Protein AF-A0AAN9U5Y2-F1 (afdb_monomer_lite)

Structure (mmCIF, N/CA/C/O backbone):
data_AF-A0AAN9U5Y2-F1
#
_entry.id   AF-A0AAN9U5Y2-F1
#
loop_
_atom_site.group_PDB
_atom_site.id
_atom_site.type_symbol
_atom_site.label_atom_id
_atom_site.label_alt_id
_atom_site.label_comp_id
_atom_site.label_asym_id
_atom_site.label_entity_id
_atom_site.label_seq_id
_atom_site.pdbx_PDB_ins_code
_atom_site.Cartn_x
_atom_site.Cartn_y
_atom_site.Cartn_z
_atom_site.occupancy
_atom_site.B_iso_or_equiv
_atom_site.auth_seq_id
_atom_site.auth_comp_id
_atom_site.auth_asym_id
_atom_site.auth_atom_id
_atom_site.pdbx_PDB_model_num
ATOM 1 N N . MET A 1 1 ? 6.035 18.895 -27.675 1.00 35.72 1 MET A N 1
ATOM 2 C CA . MET A 1 1 ? 6.528 17.574 -28.095 1.00 35.72 1 MET A CA 1
ATOM 3 C C . MET A 1 1 ? 7.644 17.274 -27.115 1.00 35.72 1 MET A C 1
ATOM 5 O O . MET A 1 1 ? 8.667 17.930 -27.203 1.00 35.72 1 MET A O 1
ATOM 9 N N . TYR A 1 2 ? 7.363 16.522 -26.049 1.00 42.56 2 TYR A N 1
ATOM 10 C CA . TYR A 1 2 ? 8.425 16.126 -25.123 1.00 42.56 2 TYR A CA 1
ATOM 11 C C . TYR A 1 2 ? 9.118 14.957 -25.798 1.00 42.56 2 TYR A C 1
ATOM 13 O O . TYR A 1 2 ? 8.497 13.917 -25.995 1.00 42.56 2 TYR A O 1
ATOM 21 N N . GLU A 1 3 ? 10.326 15.213 -26.281 1.00 42.12 3 GLU A N 1
ATOM 22 C CA . GLU A 1 3 ? 11.215 14.184 -26.793 1.00 42.12 3 GLU A CA 1
ATOM 23 C C . GLU A 1 3 ? 11.454 13.179 -25.666 1.00 42.12 3 GLU A C 1
ATOM 25 O O . GLU A 1 3 ? 11.787 13.561 -24.540 1.00 42.12 3 GLU A O 1
ATOM 30 N N . ASP A 1 4 ? 11.208 11.905 -25.969 1.00 47.22 4 ASP A N 1
ATOM 31 C CA . ASP A 1 4 ? 11.671 10.779 -25.175 1.00 47.22 4 ASP A CA 1
ATOM 32 C C . ASP A 1 4 ? 13.198 10.873 -25.123 1.00 47.22 4 ASP A C 1
ATOM 34 O O . ASP A 1 4 ? 13.901 10.406 -26.021 1.00 47.22 4 ASP A O 1
ATOM 38 N N . ILE A 1 5 ? 13.720 11.511 -24.076 1.00 50.22 5 ILE A N 1
ATOM 39 C CA . ILE A 1 5 ? 15.095 11.287 -23.654 1.00 50.22 5 ILE A CA 1
ATOM 40 C C . ILE A 1 5 ? 15.088 9.840 -23.172 1.00 50.22 5 ILE A C 1
ATOM 42 O O . ILE A 1 5 ? 14.698 9.548 -22.041 1.00 50.22 5 ILE A O 1
ATOM 46 N N . ALA A 1 6 ? 15.396 8.910 -24.072 1.00 48.53 6 ALA A N 1
ATOM 47 C CA . ALA A 1 6 ? 15.814 7.585 -23.671 1.00 48.53 6 ALA A CA 1
ATOM 48 C C . ALA A 1 6 ? 17.074 7.808 -22.831 1.00 48.53 6 ALA A C 1
ATOM 50 O O . ALA A 1 6 ? 18.147 8.048 -23.376 1.00 48.53 6 ALA A O 1
ATOM 51 N N . GLU A 1 7 ? 16.915 7.862 -21.508 1.00 60.12 7 GLU A N 1
ATOM 52 C CA . GLU A 1 7 ? 18.040 7.809 -20.585 1.00 60.12 7 GLU A CA 1
ATOM 53 C C . GLU A 1 7 ? 18.809 6.537 -20.942 1.00 60.12 7 GLU A C 1
ATOM 55 O O . GLU A 1 7 ? 18.299 5.433 -20.743 1.00 60.12 7 GLU A O 1
ATOM 60 N N . GLU A 1 8 ? 20.005 6.690 -21.517 1.00 56.31 8 GLU A N 1
ATOM 61 C CA . GLU A 1 8 ? 20.851 5.576 -21.971 1.00 56.31 8 GLU A CA 1
ATOM 62 C C . GLU A 1 8 ? 21.243 4.617 -20.822 1.00 56.31 8 GLU A C 1
ATOM 64 O O . GLU A 1 8 ? 21.766 3.540 -21.084 1.00 56.31 8 GLU A O 1
ATOM 69 N N . ASP A 1 9 ? 20.877 4.949 -19.575 1.00 64.38 9 ASP A N 1
ATOM 70 C CA . ASP A 1 9 ? 21.118 4.178 -18.351 1.00 64.38 9 ASP A CA 1
ATOM 71 C C . ASP A 1 9 ? 19.835 3.777 -17.577 1.00 64.38 9 ASP A C 1
ATOM 73 O O . ASP A 1 9 ? 19.909 3.342 -16.421 1.00 64.38 9 ASP A O 1
ATOM 77 N N . ALA A 1 10 ? 18.635 3.923 -18.154 1.00 73.44 10 ALA A N 1
ATOM 78 C CA . ALA A 1 10 ? 17.395 3.597 -17.443 1.00 73.44 10 ALA A CA 1
ATOM 79 C C . ALA A 1 10 ? 17.161 2.080 -17.326 1.00 73.44 10 ALA A C 1
ATOM 81 O O . ALA A 1 10 ? 16.861 1.392 -18.300 1.00 73.44 10 ALA A O 1
ATOM 82 N N . TRP A 1 11 ? 17.206 1.564 -16.095 1.00 86.56 11 TRP A N 1
ATOM 83 C CA . TRP A 1 11 ? 16.821 0.186 -15.789 1.00 86.56 11 TRP A CA 1
ATOM 84 C C . TRP A 1 11 ? 15.300 0.039 -15.679 1.00 86.56 11 TRP A C 1
ATOM 86 O O . TRP A 1 11 ? 14.627 0.755 -14.936 1.00 86.56 11 TRP A O 1
ATOM 96 N N . TYR A 1 12 ? 14.756 -0.966 -16.356 1.00 88.19 12 TYR A N 1
ATOM 97 C CA . TYR A 1 12 ? 13.349 -1.343 -16.294 1.00 88.19 12 TYR A CA 1
ATOM 98 C C . TYR A 1 12 ? 13.170 -2.486 -15.306 1.00 88.19 12 TYR A C 1
ATOM 100 O O . TYR A 1 12 ? 13.652 -3.592 -15.540 1.00 88.19 12 TYR A O 1
ATOM 108 N N . CYS A 1 13 ? 12.464 -2.233 -14.207 1.00 88.25 13 CYS A N 1
ATOM 109 C CA . CYS A 1 13 ? 12.261 -3.217 -13.149 1.00 88.25 13 CYS A CA 1
ATOM 110 C C . CYS A 1 13 ? 10.815 -3.718 -13.091 1.00 88.25 13 CYS A C 1
ATOM 112 O O . CYS A 1 13 ? 9.866 -2.940 -13.178 1.00 88.25 13 CYS A O 1
ATOM 114 N N . VAL A 1 14 ? 10.651 -5.021 -12.863 1.00 89.25 14 VAL A N 1
ATOM 115 C CA . VAL A 1 14 ? 9.371 -5.654 -12.528 1.00 89.25 14 VAL A CA 1
ATOM 116 C C . VAL A 1 14 ? 9.477 -6.291 -11.152 1.00 89.25 14 VAL A C 1
ATOM 118 O O . VAL A 1 14 ? 10.438 -7.001 -10.849 1.00 89.25 14 VAL A O 1
ATOM 121 N N . LEU A 1 15 ? 8.463 -6.039 -10.328 1.00 89.31 15 LEU A N 1
ATOM 122 C CA . LEU A 1 15 ? 8.270 -6.710 -9.050 1.00 89.31 15 LEU A CA 1
ATOM 123 C C . LEU A 1 15 ? 7.314 -7.885 -9.239 1.00 89.31 15 LEU A C 1
ATOM 125 O O . LEU A 1 15 ? 6.254 -7.747 -9.847 1.00 89.31 15 LEU A O 1
ATOM 129 N N . SER A 1 16 ? 7.682 -9.036 -8.693 1.00 90.19 16 SER A N 1
ATOM 130 C CA . SER A 1 16 ? 6.847 -10.233 -8.654 1.00 90.19 16 SER A CA 1
ATOM 131 C C . SER A 1 16 ? 6.778 -10.788 -7.239 1.00 90.19 16 SER A C 1
ATOM 133 O O . SER A 1 16 ? 7.665 -10.568 -6.415 1.00 90.19 16 SER A O 1
ATOM 135 N N . VAL A 1 17 ? 5.681 -11.466 -6.939 1.00 92.75 17 VAL A N 1
ATOM 136 C CA . VAL A 1 17 ? 5.382 -12.027 -5.623 1.00 92.75 17 VAL A CA 1
ATOM 137 C C . VAL A 1 17 ? 4.437 -13.204 -5.820 1.00 92.75 17 VAL A C 1
ATOM 139 O O . VAL A 1 17 ? 3.668 -13.226 -6.782 1.00 92.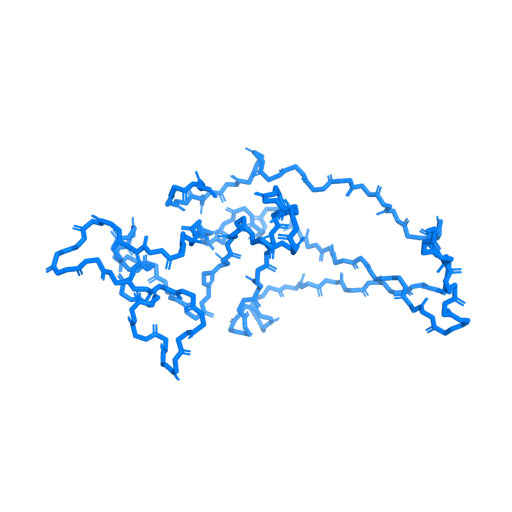75 17 VAL A O 1
ATOM 142 N N . ASP A 1 18 ? 4.506 -14.184 -4.925 1.00 93.44 18 ASP A N 1
ATOM 143 C CA . ASP A 1 18 ? 3.543 -15.282 -4.893 1.00 93.44 18 ASP A CA 1
ATOM 144 C C . ASP A 1 18 ? 2.115 -14.744 -4.691 1.00 93.44 18 ASP A C 1
ATOM 146 O O . ASP A 1 18 ? 1.844 -14.020 -3.729 1.00 93.44 18 ASP A O 1
ATOM 150 N N . GLU A 1 19 ? 1.201 -15.109 -5.592 1.00 92.88 19 GLU A N 1
ATOM 151 C CA . GLU A 1 19 ? -0.178 -14.606 -5.609 1.00 92.88 19 GLU A CA 1
ATOM 152 C C . GLU A 1 19 ? -0.923 -14.979 -4.325 1.00 92.88 19 GLU A C 1
ATOM 154 O O . GLU A 1 19 ? -1.562 -14.128 -3.708 1.00 92.88 19 GLU A O 1
ATOM 159 N N . ALA A 1 20 ? -0.780 -16.224 -3.860 1.00 93.88 20 ALA A N 1
ATOM 160 C CA . ALA A 1 20 ? -1.460 -16.696 -2.657 1.00 93.88 20 ALA A CA 1
ATOM 161 C C . ALA A 1 20 ? -0.987 -15.961 -1.393 1.00 93.88 20 ALA A C 1
ATOM 163 O O . ALA A 1 20 ? -1.772 -15.728 -0.469 1.00 93.88 20 ALA A O 1
ATOM 164 N N . SER A 1 21 ? 0.294 -15.597 -1.337 1.00 93.06 21 SER A N 1
ATOM 165 C CA . SER A 1 21 ? 0.861 -14.771 -0.271 1.00 93.06 21 SER A CA 1
ATOM 166 C C . SER A 1 21 ? 0.387 -13.324 -0.379 1.00 93.06 21 SER A C 1
ATOM 168 O O . SER A 1 21 ? -0.013 -12.738 0.625 1.00 93.06 21 SER A O 1
ATOM 170 N N . PHE A 1 22 ? 0.373 -12.762 -1.589 1.00 94.50 22 PHE A N 1
ATOM 171 C CA . PHE A 1 22 ? -0.056 -11.388 -1.840 1.00 94.50 22 PHE A CA 1
ATOM 172 C C . PHE A 1 22 ? -1.542 -11.170 -1.543 1.00 94.50 22 PHE A C 1
ATOM 174 O O . PHE A 1 22 ? -1.910 -10.163 -0.937 1.00 94.50 22 PHE A O 1
ATOM 181 N N . ASP A 1 23 ? -2.400 -12.121 -1.903 1.00 95.69 23 ASP A N 1
ATOM 182 C CA . ASP A 1 23 ? -3.849 -12.062 -1.690 1.00 95.69 23 ASP A CA 1
ATOM 183 C C . ASP A 1 23 ? -4.240 -11.943 -0.215 1.00 95.69 23 ASP A C 1
ATOM 185 O O . ASP A 1 23 ? -5.258 -11.327 0.104 1.00 95.69 23 ASP A O 1
ATOM 189 N N . LYS A 1 24 ? -3.417 -12.487 0.686 1.00 95.00 24 LYS A N 1
ATOM 190 C CA . LYS A 1 24 ? -3.641 -12.432 2.137 1.00 95.00 24 LYS A CA 1
ATOM 191 C C . LYS A 1 24 ? -3.311 -11.069 2.741 1.00 95.00 24 LYS A C 1
ATOM 193 O O . LYS A 1 24 ? -3.809 -10.758 3.815 1.00 95.00 24 LYS A O 1
ATOM 198 N N . LEU A 1 25 ? -2.478 -10.265 2.080 1.00 96.56 25 LEU A N 1
ATOM 199 C CA . LEU A 1 25 ? -2.031 -8.977 2.612 1.00 96.56 25 LEU A CA 1
ATOM 200 C C . LEU A 1 25 ? -3.178 -7.970 2.651 1.00 96.56 25 LEU A C 1
ATOM 202 O O . LEU A 1 25 ? -3.939 -7.868 1.686 1.00 96.56 25 LEU A O 1
ATOM 206 N N . ASP A 1 26 ? -3.250 -7.192 3.725 1.00 98.00 26 ASP A N 1
ATOM 207 C CA . ASP A 1 26 ? -4.185 -6.075 3.842 1.00 98.00 26 ASP A CA 1
ATOM 208 C C . ASP A 1 26 ? -3.840 -4.990 2.814 1.00 98.00 26 ASP A C 1
ATOM 210 O O . ASP A 1 26 ? -2.670 -4.629 2.632 1.00 98.00 26 ASP A O 1
ATOM 214 N N . LYS A 1 27 ? -4.858 -4.469 2.124 1.00 98.12 27 LYS A N 1
ATOM 215 C CA . LYS A 1 27 ? -4.716 -3.431 1.094 1.00 98.12 27 LYS A CA 1
ATOM 216 C C . LYS A 1 27 ? -5.747 -2.331 1.322 1.00 98.12 27 LYS A C 1
ATOM 218 O O . LYS A 1 27 ? -6.949 -2.580 1.304 1.00 98.12 27 LYS A O 1
ATOM 223 N N . ALA A 1 28 ? -5.301 -1.095 1.488 1.00 98.12 28 ALA A N 1
ATOM 224 C CA . ALA A 1 28 ? -6.175 0.044 1.734 1.00 98.12 28 ALA A CA 1
ATOM 225 C C . ALA A 1 28 ? -6.147 1.028 0.560 1.00 98.12 28 ALA A C 1
ATOM 227 O O . ALA A 1 28 ? -5.080 1.520 0.193 1.00 98.12 28 ALA A O 1
ATOM 228 N N . TRP A 1 29 ? -7.315 1.370 0.014 1.00 97.31 29 TRP A N 1
ATOM 229 C CA . TRP A 1 29 ? -7.482 2.574 -0.798 1.00 97.31 29 TRP A CA 1
ATOM 230 C C . TRP A 1 29 ? -7.431 3.810 0.099 1.00 97.31 29 TRP A C 1
ATOM 232 O O . TRP A 1 29 ? -8.259 3.974 1.001 1.00 97.31 29 TRP A O 1
ATOM 242 N N . ILE A 1 30 ? -6.444 4.667 -0.153 1.00 96.00 30 ILE A N 1
ATOM 243 C CA . ILE A 1 30 ? -6.158 5.885 0.596 1.00 96.00 30 ILE A CA 1
ATOM 244 C C . ILE A 1 30 ? -6.599 7.095 -0.241 1.00 96.00 30 ILE A C 1
ATOM 246 O O . ILE A 1 30 ? -5.872 7.478 -1.164 1.00 96.00 30 ILE A O 1
ATOM 250 N N . PRO A 1 31 ? -7.746 7.726 0.062 1.00 94.69 31 PRO A N 1
ATOM 251 C CA . PRO A 1 31 ? -8.133 8.990 -0.559 1.00 94.69 31 PRO A CA 1
ATOM 252 C C . PRO A 1 31 ? -7.251 10.138 -0.047 1.00 94.69 31 PRO A C 1
ATOM 254 O O . PRO A 1 31 ? -6.555 10.000 0.959 1.00 94.69 31 PRO A O 1
ATOM 257 N N . GLU A 1 32 ? -7.294 11.302 -0.698 1.00 92.38 32 GLU A N 1
ATOM 258 C CA . GLU A 1 32 ? -6.546 12.475 -0.215 1.00 92.38 32 GLU A CA 1
ATOM 259 C C . GLU A 1 32 ? -7.043 12.937 1.168 1.00 92.38 32 GLU A C 1
ATOM 261 O O . GLU A 1 32 ? -6.252 13.389 2.005 1.00 92.38 32 GLU A O 1
ATOM 266 N N . PHE A 1 33 ? -8.348 12.792 1.421 1.00 93.25 33 PHE A N 1
ATOM 267 C CA . PHE A 1 33 ? -9.000 13.169 2.670 1.00 93.25 33 PHE A CA 1
ATOM 268 C C . PHE A 1 33 ? -9.878 12.040 3.207 1.00 93.25 33 PHE A C 1
ATOM 270 O O . PHE A 1 33 ? -10.664 11.452 2.471 1.00 93.25 33 PHE A O 1
ATOM 277 N N . ASP A 1 34 ? -9.821 11.819 4.516 1.00 93.75 34 ASP A N 1
ATOM 278 C CA . ASP A 1 34 ? -10.828 11.060 5.242 1.00 93.75 34 ASP A CA 1
ATOM 279 C C . ASP A 1 34 ? -12.071 11.933 5.444 1.00 93.75 34 ASP A C 1
ATOM 281 O O . ASP A 1 34 ? -12.047 12.926 6.182 1.00 93.75 34 ASP A O 1
ATOM 285 N N . THR A 1 35 ? -13.145 11.567 4.748 1.00 91.38 35 THR A N 1
ATOM 286 C CA . THR A 1 35 ? -14.454 12.231 4.796 1.00 91.3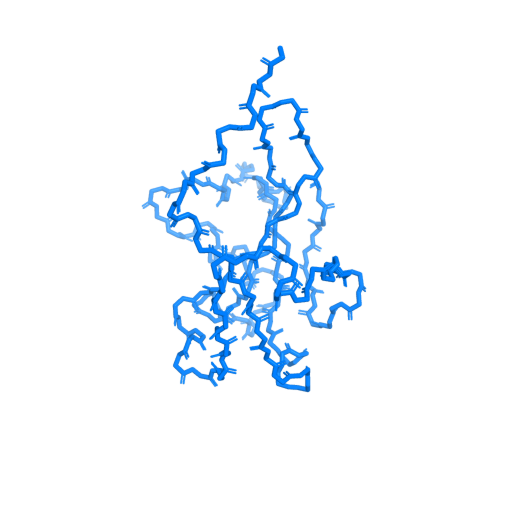8 35 THR A CA 1
ATOM 287 C C . THR A 1 35 ? -15.403 11.612 5.821 1.00 91.38 35 THR A C 1
ATOM 289 O O . THR A 1 35 ? -16.482 12.157 6.043 1.00 91.38 35 THR A O 1
ATOM 292 N N . SER A 1 36 ? -15.009 10.514 6.478 1.00 88.25 36 SER A N 1
ATOM 293 C CA . SER A 1 36 ? -15.812 9.859 7.520 1.00 88.25 36 SER A CA 1
ATOM 294 C C . SER A 1 36 ? -15.762 10.587 8.868 1.00 88.25 36 SER A C 1
ATOM 296 O O . SER A 1 36 ? -16.595 10.342 9.740 1.00 88.25 36 SER A O 1
ATOM 298 N N . VAL A 1 37 ? -14.810 11.511 9.032 1.00 88.38 37 VAL A N 1
ATOM 299 C CA . VAL A 1 37 ? -14.591 12.289 10.256 1.00 88.38 37 VAL A CA 1
ATOM 300 C C . VAL A 1 37 ? -14.844 13.783 10.041 1.00 88.38 37 VAL A C 1
ATOM 302 O O . VAL A 1 37 ? -14.633 14.317 8.951 1.00 88.38 37 VAL A O 1
ATOM 305 N N . SER A 1 38 ? -15.264 14.481 11.104 1.00 89.06 38 SER A N 1
ATOM 306 C CA . SER A 1 38 ? -15.496 15.931 11.099 1.00 89.06 38 SER A CA 1
ATOM 307 C C . SER A 1 38 ? -14.600 16.642 12.129 1.00 89.06 38 SER A C 1
ATOM 309 O O . SER A 1 38 ? -14.662 16.298 13.311 1.00 89.06 38 SER A O 1
ATOM 311 N N . PRO A 1 39 ? -13.765 17.621 11.723 1.00 90.06 39 PRO A N 1
ATOM 312 C CA . PRO A 1 39 ? -13.516 18.031 10.339 1.00 90.06 39 PRO A CA 1
ATOM 313 C C . PRO A 1 39 ? -12.742 16.957 9.559 1.00 90.06 39 PRO A C 1
ATOM 315 O O . PRO A 1 39 ? -11.954 16.214 10.153 1.00 90.06 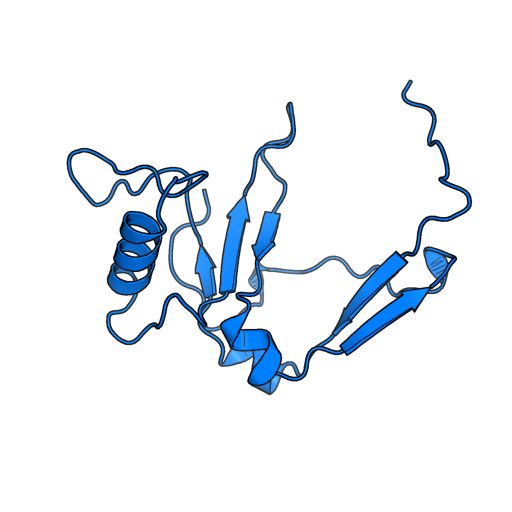39 PRO A O 1
ATOM 318 N N . ARG A 1 40 ? -12.917 16.930 8.226 1.00 92.69 40 ARG A N 1
ATOM 319 C CA . ARG A 1 40 ? -12.184 16.012 7.337 1.00 92.69 40 ARG A CA 1
ATOM 320 C C . ARG A 1 40 ? -10.678 16.097 7.580 1.00 92.69 40 ARG A C 1
ATOM 322 O O . ARG A 1 40 ? -10.136 17.189 7.781 1.00 92.69 40 ARG A O 1
ATOM 329 N N . LYS A 1 41 ? -9.988 14.960 7.533 1.00 93.38 41 LYS A N 1
ATOM 330 C CA . LYS A 1 41 ? -8.541 14.887 7.789 1.00 93.38 41 LYS A CA 1
ATOM 331 C C . LYS A 1 41 ? -7.797 14.565 6.507 1.00 93.38 41 LYS A C 1
ATOM 333 O O . LYS A 1 41 ? -8.154 13.630 5.808 1.00 93.38 41 LYS A O 1
ATOM 338 N N . ARG A 1 42 ? -6.750 15.329 6.193 1.00 93.56 42 ARG A N 1
ATOM 339 C CA . ARG A 1 42 ? -5.858 14.991 5.076 1.00 93.56 42 ARG A CA 1
ATOM 340 C C . ARG A 1 42 ? -5.077 13.723 5.420 1.00 93.56 42 ARG A C 1
ATOM 342 O O . ARG A 1 42 ? -4.584 13.627 6.544 1.00 93.56 42 ARG A O 1
ATOM 349 N N . LEU A 1 43 ? -4.969 12.798 4.471 1.00 93.94 43 LEU A N 1
ATOM 350 C CA . LEU A 1 43 ? -4.245 11.528 4.610 1.00 93.94 43 LEU A CA 1
ATOM 351 C C . LEU A 1 43 ? -2.942 11.498 3.808 1.00 93.94 43 LEU A C 1
ATOM 353 O O . LEU A 1 43 ? -2.017 10.770 4.156 1.00 93.94 43 LEU A O 1
ATOM 357 N N . TRP A 1 44 ? -2.855 12.277 2.730 1.00 91.19 44 TRP A N 1
ATOM 358 C CA . TRP A 1 44 ? -1.649 12.360 1.905 1.00 91.19 44 TRP A CA 1
ATOM 359 C C . TRP A 1 44 ? -0.705 13.460 2.384 1.00 91.19 44 TRP A C 1
ATOM 361 O O . TRP A 1 44 ? -1.143 14.458 2.959 1.00 91.19 44 TRP A O 1
ATOM 371 N N . MET A 1 45 ? 0.589 13.289 2.082 1.00 85.19 45 MET A N 1
ATOM 372 C CA . MET A 1 45 ? 1.644 14.291 2.312 1.00 85.19 45 MET A CA 1
ATOM 373 C C . MET A 1 45 ? 1.639 14.845 3.744 1.00 85.19 45 MET A C 1
ATOM 375 O O . MET A 1 45 ? 1.739 16.051 3.968 1.00 85.19 45 MET A O 1
ATOM 379 N N . GLN A 1 46 ? 1.456 13.961 4.722 1.00 83.12 46 GLN A N 1
ATOM 380 C CA . GLN A 1 46 ? 1.453 14.342 6.126 1.00 83.12 46 GLN A CA 1
ATOM 381 C C . GLN A 1 46 ? 2.873 14.408 6.686 1.00 83.12 46 GLN A C 1
ATOM 383 O O . GLN A 1 46 ? 3.724 13.602 6.319 1.00 83.12 46 GLN A O 1
ATOM 388 N N . THR A 1 47 ? 3.104 15.310 7.641 1.00 81.38 47 THR A N 1
ATOM 389 C CA . THR A 1 47 ? 4.358 15.355 8.411 1.00 81.38 47 THR A CA 1
ATOM 390 C C . THR A 1 47 ? 4.498 14.152 9.351 1.00 81.38 47 THR A C 1
ATOM 392 O O . THR A 1 47 ? 5.609 13.728 9.647 1.00 81.38 47 THR A O 1
ATOM 395 N N . THR A 1 48 ? 3.376 13.592 9.814 1.00 86.56 48 THR A N 1
ATOM 396 C CA . THR A 1 48 ? 3.314 12.376 10.640 1.00 86.56 48 THR A CA 1
ATOM 397 C C . THR A 1 48 ? 2.271 11.408 10.080 1.00 86.56 48 THR A C 1
ATOM 399 O O . THR A 1 48 ? 1.290 11.837 9.476 1.00 86.56 48 THR A O 1
ATOM 402 N N . SER A 1 49 ? 2.439 10.100 10.296 1.00 87.56 49 SER A N 1
ATOM 403 C CA . SER A 1 49 ? 1.524 9.070 9.775 1.00 87.56 49 SER A CA 1
ATOM 404 C C . SER A 1 49 ? 0.208 8.936 10.550 1.00 87.56 49 SER A C 1
ATOM 406 O O . SER A 1 49 ? -0.635 8.132 10.177 1.00 87.56 49 SER A O 1
ATOM 408 N N . THR A 1 50 ? -0.020 9.725 11.605 1.00 93.06 50 THR A N 1
ATOM 409 C CA . THR A 1 50 ? -1.115 9.497 12.562 1.00 93.06 50 THR A CA 1
ATOM 410 C C . THR A 1 50 ? -2.507 9.442 11.927 1.00 93.06 50 THR A C 1
ATOM 412 O O . THR A 1 50 ? -3.284 8.556 12.277 1.00 93.06 50 THR A O 1
ATOM 415 N N . ASN A 1 51 ? -2.860 10.350 11.003 1.00 94.50 51 ASN A N 1
ATOM 416 C CA . ASN A 1 51 ? -4.204 10.291 10.405 1.00 94.50 51 ASN A CA 1
ATOM 417 C C . ASN A 1 51 ? -4.323 9.103 9.450 1.00 94.50 51 ASN A C 1
ATOM 419 O O . ASN A 1 51 ? -5.358 8.444 9.443 1.00 94.50 51 ASN A O 1
ATOM 423 N N . LEU A 1 52 ? -3.271 8.814 8.681 1.00 95.25 52 LEU A N 1
ATOM 424 C CA . LEU A 1 52 ? -3.217 7.649 7.802 1.00 95.25 52 LEU A CA 1
ATOM 425 C C . LEU A 1 52 ? -3.353 6.333 8.581 1.00 95.25 52 LEU A C 1
ATOM 427 O O . LEU A 1 52 ? -4.147 5.477 8.200 1.00 95.25 52 LEU A O 1
ATOM 431 N N . ASP A 1 53 ? -2.637 6.197 9.694 1.00 96.31 53 ASP A N 1
ATOM 432 C CA . ASP A 1 53 ? -2.668 5.005 10.543 1.00 96.31 53 ASP A CA 1
ATOM 433 C C . ASP A 1 53 ? -4.047 4.817 11.184 1.00 96.31 53 ASP A C 1
ATOM 435 O O . ASP A 1 53 ? -4.578 3.706 11.224 1.00 96.31 53 ASP A O 1
ATOM 439 N N . ASN A 1 54 ? -4.658 5.914 11.642 1.00 95.69 54 ASN A N 1
ATOM 440 C CA . ASN A 1 54 ? -6.016 5.902 12.181 1.00 95.69 54 ASN A CA 1
ATOM 441 C C . ASN A 1 54 ? -7.054 5.546 11.113 1.00 95.69 54 ASN A C 1
ATOM 443 O O . ASN A 1 54 ? -7.975 4.786 11.402 1.00 95.69 54 ASN A O 1
ATOM 447 N N . TYR A 1 55 ? -6.895 6.051 9.889 1.00 96.88 55 TYR A N 1
ATOM 448 C CA . TYR A 1 55 ? -7.765 5.708 8.768 1.00 96.88 55 TYR A CA 1
ATOM 449 C C . TYR A 1 55 ? -7.647 4.225 8.395 1.00 96.88 55 TYR A C 1
ATOM 451 O O . TYR A 1 55 ? -8.653 3.538 8.273 1.00 96.88 55 TYR A O 1
ATOM 459 N N . ILE A 1 56 ? -6.432 3.676 8.295 1.00 97.50 56 ILE A N 1
ATOM 460 C CA . ILE A 1 56 ? -6.246 2.242 8.015 1.00 97.50 56 ILE A CA 1
ATOM 461 C C . ILE A 1 56 ? -6.937 1.387 9.091 1.00 97.50 56 ILE A C 1
ATOM 463 O O . ILE A 1 56 ? -7.661 0.449 8.761 1.00 97.50 56 ILE A O 1
ATOM 467 N N . LYS A 1 57 ? -6.793 1.754 10.369 1.00 97.38 57 LYS A N 1
ATOM 468 C CA . LYS A 1 57 ? -7.460 1.068 11.489 1.00 97.38 57 LYS A CA 1
ATOM 469 C C . LYS A 1 57 ? -8.976 1.280 11.533 1.00 97.38 57 LYS A C 1
ATOM 471 O O . L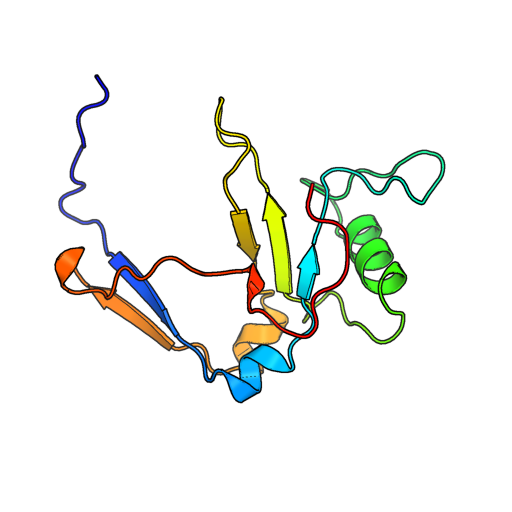YS A 1 57 ? -9.677 0.489 12.165 1.00 97.38 57 LYS A O 1
ATOM 476 N N . SER A 1 58 ? -9.502 2.336 10.909 1.00 96.38 58 SER A N 1
ATOM 477 C CA . SER A 1 58 ? -10.950 2.553 10.816 1.00 96.38 58 SER A CA 1
ATOM 478 C C . SER A 1 58 ? -11.597 1.660 9.753 1.00 96.38 58 SER A C 1
ATOM 480 O O . SER A 1 58 ? -12.750 1.267 9.925 1.00 96.38 58 SER A O 1
ATOM 482 N N . LEU A 1 59 ? -10.851 1.266 8.709 1.00 97.00 59 LEU A N 1
ATOM 483 C CA . LEU A 1 59 ? -11.291 0.281 7.709 1.00 97.00 59 LEU A CA 1
ATOM 484 C C . LEU A 1 59 ? -11.412 -1.131 8.298 1.00 97.00 59 LEU A C 1
ATOM 486 O O . LEU A 1 59 ? -12.316 -1.893 7.939 1.00 97.00 59 LEU A O 1
ATOM 490 N N . ASP A 1 60 ? -10.490 -1.485 9.190 1.00 97.38 60 ASP A N 1
ATOM 491 C CA . ASP A 1 60 ? -10.534 -2.698 9.998 1.00 97.38 60 ASP A CA 1
ATOM 492 C C . ASP A 1 60 ? -9.629 -2.542 11.224 1.00 97.38 60 ASP A C 1
ATOM 494 O O . ASP A 1 60 ? -8.437 -2.260 11.105 1.00 97.38 60 ASP A O 1
ATOM 498 N N . LYS A 1 61 ? -10.176 -2.775 12.419 1.00 96.56 61 LYS A N 1
ATOM 499 C CA . LYS A 1 61 ? -9.420 -2.634 13.672 1.00 96.56 61 LYS A CA 1
ATOM 500 C C . LYS A 1 61 ? -8.284 -3.652 13.810 1.00 96.56 61 LYS A C 1
ATOM 502 O O . LYS A 1 61 ? -7.386 -3.427 14.616 1.00 96.56 61 LYS A O 1
ATOM 507 N N . SER A 1 62 ? -8.341 -4.765 13.075 1.00 97.00 62 SER A N 1
ATOM 508 C CA . SER A 1 62 ? -7.297 -5.795 13.062 1.00 97.00 62 SER A CA 1
ATOM 509 C C . SER A 1 62 ? -6.113 -5.456 12.150 1.00 97.00 62 SER A C 1
ATOM 511 O O . SER A 1 62 ? -5.065 -6.090 12.266 1.00 97.00 62 SER A O 1
ATOM 513 N N . TRP A 1 63 ? -6.246 -4.455 11.274 1.00 97.38 63 TRP A N 1
ATOM 514 C CA . TRP A 1 63 ? -5.204 -4.107 10.311 1.00 97.38 63 TRP A CA 1
ATOM 515 C C . TRP A 1 63 ? -4.042 -3.359 10.954 1.00 97.38 63 TRP A C 1
ATOM 517 O O . TRP A 1 63 ? -4.212 -2.485 11.811 1.00 97.38 63 TRP A O 1
ATOM 527 N N . ASN A 1 64 ? -2.835 -3.682 10.489 1.00 96.50 64 ASN A N 1
ATOM 528 C CA . ASN A 1 64 ? -1.609 -3.018 10.906 1.00 96.50 64 ASN A CA 1
ATOM 529 C C . ASN A 1 64 ? -1.116 -2.046 9.811 1.00 96.50 64 ASN A C 1
ATOM 531 O O . ASN A 1 64 ? -0.708 -2.507 8.739 1.00 96.50 64 ASN A O 1
ATOM 535 N N . PRO A 1 65 ? -1.089 -0.721 10.063 1.00 96.50 65 PRO A N 1
ATOM 536 C CA . PRO A 1 65 ? -0.619 0.283 9.101 1.00 96.50 65 PRO A CA 1
ATOM 537 C C . PRO A 1 65 ? 0.814 0.090 8.585 1.00 96.50 65 PRO A C 1
ATOM 539 O O . PRO A 1 65 ? 1.107 0.490 7.453 1.00 96.50 65 PRO A O 1
ATOM 542 N N . ASP A 1 66 ? 1.681 -0.550 9.376 1.00 95.50 66 ASP A N 1
ATOM 543 C CA . ASP A 1 66 ? 3.080 -0.829 9.015 1.00 95.50 66 ASP A CA 1
ATOM 544 C C . ASP A 1 66 ? 3.215 -1.980 8.015 1.00 95.50 66 ASP A C 1
ATOM 546 O O . ASP A 1 66 ? 4.265 -2.157 7.397 1.00 95.50 66 ASP A O 1
ATOM 550 N N . THR A 1 67 ? 2.154 -2.774 7.850 1.00 96.50 67 THR A N 1
ATOM 551 C CA . THR A 1 67 ? 2.112 -3.915 6.929 1.00 96.50 67 THR A CA 1
ATOM 552 C C . THR A 1 67 ? 0.920 -3.894 5.977 1.00 96.50 67 THR A C 1
ATOM 554 O O . THR A 1 67 ? 0.676 -4.877 5.286 1.00 96.50 67 THR A O 1
ATOM 557 N N . THR A 1 68 ? 0.173 -2.792 5.917 1.00 97.81 68 THR A N 1
ATOM 558 C CA . THR A 1 68 ? -0.965 -2.635 5.001 1.00 97.81 68 THR A CA 1
ATOM 559 C C . THR A 1 68 ? -0.508 -1.940 3.725 1.00 97.81 68 THR A C 1
ATOM 561 O O . THR A 1 68 ? -0.070 -0.787 3.763 1.00 97.81 68 THR A O 1
ATOM 564 N N . ILE A 1 69 ? -0.630 -2.617 2.583 1.00 97.44 69 ILE A N 1
ATOM 565 C CA . ILE A 1 69 ? -0.352 -2.035 1.264 1.00 97.44 69 ILE A CA 1
ATOM 566 C C . ILE A 1 69 ? -1.287 -0.851 1.030 1.00 97.44 69 ILE A C 1
ATOM 568 O O . ILE A 1 69 ? -2.482 -0.918 1.320 1.00 97.44 69 ILE A O 1
ATOM 572 N N . ARG A 1 70 ? -0.757 0.236 0.469 1.00 96.56 70 ARG A N 1
ATOM 573 C CA . ARG A 1 70 ? -1.515 1.473 0.254 1.00 96.56 70 ARG A CA 1
ATOM 574 C C . ARG A 1 70 ? -1.728 1.688 -1.233 1.00 96.56 70 ARG A C 1
ATOM 576 O O . ARG A 1 70 ? -0.768 1.707 -1.997 1.00 96.56 70 ARG A O 1
ATOM 583 N N . LEU A 1 71 ? -2.981 1.846 -1.629 1.00 96.62 71 LEU A N 1
ATOM 584 C CA . LEU A 1 71 ? -3.408 2.099 -2.999 1.00 96.62 71 LEU A CA 1
ATOM 585 C C . LEU A 1 71 ? -3.966 3.517 -3.073 1.00 96.62 71 LEU A C 1
ATOM 587 O O . LEU A 1 71 ? -4.743 3.917 -2.212 1.00 96.62 71 LEU A O 1
ATOM 591 N N . ALA A 1 72 ? -3.596 4.287 -4.087 1.00 94.25 72 ALA A N 1
ATOM 592 C CA . ALA A 1 72 ? -4.116 5.640 -4.268 1.00 94.25 72 ALA A CA 1
ATOM 593 C C . ALA A 1 72 ? -4.221 5.983 -5.752 1.00 94.25 72 ALA A C 1
ATOM 595 O O . ALA A 1 72 ? -3.393 5.545 -6.550 1.00 94.25 72 ALA A O 1
ATOM 596 N N . VAL A 1 73 ? -5.216 6.784 -6.125 1.00 92.00 73 VAL A N 1
ATOM 597 C CA . VAL A 1 73 ? -5.268 7.412 -7.450 1.00 92.00 73 VAL A CA 1
ATOM 598 C C . VAL A 1 73 ? -4.623 8.784 -7.323 1.00 92.00 73 VAL A C 1
ATOM 600 O O . VAL A 1 73 ? -5.255 9.745 -6.900 1.00 92.00 73 VAL A O 1
ATOM 603 N N . MET A 1 74 ? -3.328 8.875 -7.615 1.00 84.44 74 MET A N 1
ATOM 604 C CA . MET A 1 74 ? -2.576 10.107 -7.397 1.00 84.44 74 MET A CA 1
ATOM 605 C C . MET A 1 74 ? -2.555 10.986 -8.655 1.00 84.44 74 MET A C 1
ATOM 607 O O . MET A 1 74 ? -2.217 10.503 -9.739 1.00 84.44 74 MET A O 1
ATOM 611 N N . PRO A 1 75 ? -2.849 12.292 -8.526 1.00 83.25 75 PRO A N 1
ATOM 612 C CA . PRO A 1 75 ? -2.707 13.248 -9.613 1.00 83.25 75 PRO A CA 1
ATOM 613 C C . PRO A 1 75 ? -1.265 13.339 -10.112 1.00 83.25 75 PRO A C 1
ATOM 615 O O . PRO A 1 75 ? -0.345 13.522 -9.318 1.00 83.25 75 PRO A O 1
ATOM 618 N N . HIS A 1 76 ? -1.076 13.325 -11.429 1.00 79.31 76 HIS A N 1
ATOM 619 C CA . HIS A 1 76 ? 0.193 13.652 -12.069 1.00 79.31 76 HIS A CA 1
ATOM 620 C C . HIS A 1 76 ? -0.027 14.747 -13.121 1.00 79.31 76 HIS A C 1
ATOM 622 O O . HIS A 1 76 ? -0.376 14.493 -14.277 1.00 79.31 76 HIS A O 1
ATOM 628 N N . GLY A 1 77 ? 0.123 16.006 -12.701 1.00 80.81 77 GLY A N 1
ATOM 629 C CA . GLY A 1 77 ? -0.241 17.161 -13.521 1.00 80.81 77 GLY A CA 1
ATOM 630 C C . GLY A 1 77 ? -1.746 17.189 -13.815 1.00 80.81 77 GLY A C 1
ATOM 631 O O . GLY A 1 77 ? -2.564 17.314 -12.902 1.00 80.81 77 GLY A O 1
ATOM 632 N N . LYS A 1 78 ? -2.116 17.088 -15.098 1.00 81.75 78 LYS A N 1
ATOM 633 C CA . LYS A 1 78 ? -3.523 17.030 -15.540 1.00 81.75 78 LYS A CA 1
ATOM 634 C C . LYS A 1 78 ? -4.122 15.620 -15.483 1.00 81.75 78 LYS A C 1
ATOM 636 O O . LYS A 1 78 ? -5.341 15.494 -15.511 1.00 81.75 78 LYS A O 1
ATOM 641 N N . ASP A 1 79 ? -3.293 14.581 -15.396 1.00 82.12 79 ASP A N 1
ATOM 642 C CA . ASP A 1 79 ? -3.748 13.195 -15.302 1.00 82.12 79 ASP A CA 1
ATOM 643 C C . ASP A 1 79 ? -4.218 12.901 -13.871 1.00 82.12 79 ASP A C 1
ATOM 645 O O . ASP A 1 79 ? -3.455 13.023 -12.914 1.00 82.12 79 ASP A O 1
ATOM 649 N N . ARG A 1 80 ? -5.496 12.545 -13.725 1.00 78.81 80 ARG A N 1
ATOM 650 C CA . ARG A 1 80 ? -6.141 12.210 -12.444 1.00 78.81 80 ARG A CA 1
ATOM 651 C C . ARG A 1 80 ? -6.487 10.721 -12.346 1.00 78.81 80 ARG A C 1
ATOM 653 O O . ARG A 1 80 ? -7.305 10.351 -11.521 1.00 78.81 80 ARG A O 1
ATOM 660 N N . SER A 1 81 ? -5.908 9.878 -13.204 1.00 84.00 81 SER A N 1
ATOM 661 C CA . SER A 1 81 ? -6.275 8.459 -13.325 1.00 84.00 81 SER A CA 1
ATOM 662 C C . SER A 1 81 ? -5.190 7.485 -12.855 1.00 84.00 81 SER A C 1
ATOM 664 O O . SER A 1 81 ? -5.444 6.283 -12.730 1.00 84.00 81 SER A O 1
ATOM 666 N N . ARG A 1 82 ? -3.976 7.978 -12.567 1.00 86.81 82 ARG A N 1
ATOM 667 C CA . ARG A 1 82 ? -2.836 7.116 -12.230 1.00 86.81 82 ARG A CA 1
ATOM 668 C C . ARG A 1 82 ? -3.018 6.455 -10.877 1.00 86.81 82 ARG A C 1
ATOM 670 O O . ARG A 1 82 ? -2.975 7.103 -9.836 1.00 86.81 82 ARG A O 1
ATOM 677 N N . THR A 1 83 ? -3.151 5.136 -10.902 1.00 90.81 83 THR A N 1
ATOM 678 C CA . THR A 1 83 ? -3.109 4.322 -9.690 1.00 90.81 83 THR A CA 1
ATOM 679 C C . THR A 1 83 ? -1.658 4.078 -9.289 1.00 90.81 83 THR A C 1
ATOM 681 O O . THR A 1 83 ? -0.844 3.670 -10.115 1.00 90.81 83 THR A O 1
ATOM 684 N N . GLN A 1 84 ? -1.352 4.310 -8.019 1.00 90.69 84 GLN A N 1
ATOM 685 C CA . GLN A 1 84 ? -0.072 4.003 -7.400 1.00 90.69 84 GLN A CA 1
ATOM 686 C C . GLN A 1 84 ? -0.273 3.013 -6.255 1.00 90.69 84 GLN A C 1
ATOM 688 O O . GLN A 1 84 ? -1.314 3.007 -5.591 1.00 90.69 84 GLN A O 1
ATOM 693 N N . MET A 1 85 ? 0.750 2.197 -6.024 1.00 93.19 85 MET A N 1
ATOM 694 C CA . MET A 1 85 ? 0.820 1.250 -4.923 1.00 93.19 85 MET A CA 1
ATOM 695 C C . MET A 1 85 ? 2.086 1.519 -4.120 1.00 93.19 85 MET A C 1
ATOM 697 O O . MET A 1 85 ? 3.176 1.580 -4.681 1.00 93.19 85 MET A O 1
ATOM 701 N N . LEU A 1 86 ? 1.939 1.631 -2.805 1.00 93.75 86 LEU A N 1
ATOM 702 C CA . LEU A 1 86 ? 3.050 1.664 -1.868 1.00 93.75 86 LEU A CA 1
ATOM 703 C C . LEU A 1 86 ? 3.068 0.360 -1.074 1.00 93.75 86 LEU A C 1
ATOM 705 O O . LEU A 1 86 ? 2.078 -0.004 -0.437 1.00 93.75 86 LEU A O 1
ATOM 709 N N . ILE A 1 87 ? 4.212 -0.321 -1.120 1.00 94.19 87 ILE A N 1
ATOM 710 C CA . ILE A 1 87 ? 4.532 -1.478 -0.285 1.00 94.19 87 ILE A CA 1
ATOM 711 C C . ILE A 1 87 ? 5.237 -0.934 0.968 1.00 94.19 87 ILE A C 1
ATOM 713 O O . ILE A 1 87 ? 6.333 -0.386 0.839 1.00 94.19 87 ILE A O 1
ATOM 717 N N . PRO A 1 88 ? 4.630 -1.019 2.167 1.00 93.75 88 PRO A N 1
ATOM 718 C CA . PRO A 1 88 ? 5.284 -0.590 3.396 1.00 93.75 88 PRO A CA 1
ATOM 719 C C . PRO A 1 88 ? 6.611 -1.322 3.639 1.00 93.75 88 PRO A C 1
ATOM 721 O O . PRO A 1 88 ? 6.679 -2.531 3.400 1.00 93.75 88 PRO A O 1
ATOM 724 N N . PRO A 1 89 ? 7.634 -0.653 4.204 1.00 92.12 89 PRO A N 1
ATOM 725 C CA . PRO A 1 89 ? 8.899 -1.299 4.557 1.00 92.12 89 PRO A CA 1
ATOM 726 C C . PRO A 1 89 ? 8.718 -2.535 5.448 1.00 92.12 89 PRO A C 1
ATOM 728 O O . PRO A 1 89 ? 9.367 -3.550 5.226 1.00 92.12 89 PRO A O 1
ATOM 731 N N . GLY A 1 90 ? 7.758 -2.503 6.381 1.00 92.94 90 GLY A N 1
ATOM 732 C CA . GLY A 1 90 ? 7.458 -3.628 7.272 1.00 92.94 90 GLY A CA 1
ATOM 733 C C . GLY A 1 90 ? 6.947 -4.900 6.576 1.00 92.94 90 GLY A C 1
ATOM 734 O O . GLY A 1 90 ? 6.861 -5.945 7.224 1.00 92.94 90 GLY A O 1
ATOM 735 N N . LEU A 1 91 ? 6.602 -4.839 5.281 1.00 92.00 91 LEU A N 1
ATOM 736 C CA . LEU A 1 91 ? 6.276 -6.014 4.464 1.00 92.00 91 LEU A CA 1
ATOM 737 C C . LEU A 1 91 ? 7.481 -6.627 3.761 1.00 92.00 91 LEU A C 1
ATOM 739 O O . LEU A 1 91 ? 7.421 -7.813 3.444 1.00 92.00 91 LEU A O 1
ATOM 743 N N . VAL A 1 92 ? 8.540 -5.858 3.508 1.00 86.88 92 VAL A N 1
ATOM 744 C CA . VAL A 1 92 ? 9.689 -6.320 2.712 1.00 86.88 92 VAL A CA 1
ATOM 745 C C . VAL A 1 92 ? 10.366 -7.520 3.378 1.00 86.88 92 VAL A C 1
ATOM 747 O O . VAL A 1 92 ? 10.736 -8.471 2.697 1.00 86.88 92 VAL A O 1
ATOM 750 N N . ASP A 1 93 ? 10.414 -7.540 4.710 1.00 81.56 93 ASP A N 1
ATOM 751 C CA . ASP A 1 93 ? 11.002 -8.649 5.472 1.00 81.56 93 ASP A CA 1
ATOM 752 C C . ASP A 1 93 ? 10.047 -9.841 5.660 1.00 81.56 93 ASP A C 1
ATOM 754 O O . ASP A 1 93 ? 10.470 -10.944 6.007 1.00 81.56 93 ASP A O 1
ATOM 758 N N . LYS A 1 94 ? 8.740 -9.636 5.457 1.00 85.62 94 LYS A N 1
ATOM 759 C CA . LYS A 1 94 ? 7.693 -10.646 5.714 1.00 85.62 94 LYS A CA 1
ATOM 760 C C . LYS A 1 94 ? 7.226 -11.352 4.451 1.00 85.62 94 LYS A C 1
ATOM 762 O O . LYS A 1 94 ? 6.719 -12.470 4.516 1.00 85.62 94 LYS A O 1
ATOM 767 N N . VAL A 1 95 ? 7.363 -10.688 3.312 1.00 89.88 95 VAL A N 1
ATOM 768 C CA . VAL A 1 95 ? 6.885 -11.146 2.015 1.00 89.88 95 VAL A CA 1
ATOM 769 C C . VAL A 1 95 ? 8.058 -11.132 1.055 1.00 89.88 95 VAL A C 1
ATOM 771 O O . VAL A 1 95 ? 8.731 -10.122 0.883 1.00 89.88 95 VAL A O 1
ATOM 774 N N . LYS A 1 96 ? 8.290 -12.265 0.394 1.00 90.31 96 LYS A N 1
ATOM 775 C CA . LYS A 1 96 ? 9.348 -12.381 -0.607 1.00 90.31 96 LYS A CA 1
ATOM 776 C C . LYS A 1 96 ? 8.905 -11.721 -1.907 1.00 90.31 96 LYS A C 1
ATOM 778 O O . LYS A 1 96 ? 8.282 -12.354 -2.756 1.00 90.31 96 LYS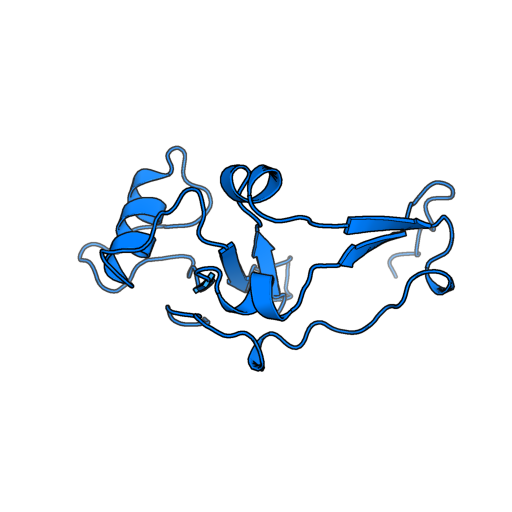 A O 1
ATOM 783 N N . PHE A 1 97 ? 9.224 -10.440 -2.040 1.00 90.50 97 PHE A N 1
ATOM 784 C CA . PHE A 1 97 ? 9.169 -9.745 -3.318 1.00 90.50 97 PHE A CA 1
ATOM 785 C C . PHE A 1 97 ? 10.438 -10.048 -4.117 1.00 90.50 97 PHE A C 1
ATOM 787 O O . PHE A 1 97 ? 11.549 -10.008 -3.592 1.00 90.50 97 PHE A O 1
ATOM 794 N N . HIS A 1 98 ? 10.269 -10.329 -5.402 1.00 90.94 98 HIS A N 1
ATOM 795 C CA . HIS A 1 98 ? 11.354 -10.555 -6.344 1.00 90.94 98 HIS A CA 1
ATOM 796 C C . HIS A 1 98 ? 11.393 -9.404 -7.341 1.00 90.94 98 HIS A C 1
ATOM 798 O O . HIS A 1 98 ? 10.438 -9.197 -8.092 1.00 90.94 98 HIS A O 1
ATOM 804 N N . ALA A 1 99 ? 12.500 -8.666 -7.349 1.00 90.38 99 ALA A N 1
ATOM 805 C CA . ALA A 1 99 ? 12.767 -7.631 -8.335 1.00 90.38 99 ALA A CA 1
ATOM 806 C C . ALA A 1 99 ? 13.644 -8.195 -9.456 1.00 90.38 99 ALA A C 1
ATOM 808 O O . ALA A 1 99 ? 14.696 -8.778 -9.195 1.00 90.38 99 ALA A O 1
ATOM 809 N N . VAL A 1 100 ? 13.218 -8.003 -10.701 1.00 89.94 100 VAL A N 1
ATOM 810 C CA . VAL A 1 100 ? 14.038 -8.258 -11.889 1.00 89.94 100 VAL A CA 1
ATOM 811 C C . VAL A 1 100 ? 14.154 -6.953 -12.650 1.00 89.94 100 VAL A C 1
ATOM 813 O O . VAL A 1 100 ? 13.134 -6.401 -13.055 1.00 89.94 100 VAL A O 1
ATOM 816 N N . CYS A 1 101 ? 15.382 -6.480 -12.845 1.00 91.00 101 CYS A N 1
ATOM 817 C CA . CYS A 1 101 ? 15.676 -5.278 -13.614 1.00 91.00 101 CYS A CA 1
ATOM 818 C C . CYS A 1 101 ? 16.441 -5.643 -14.889 1.00 91.00 101 CYS A C 1
ATOM 820 O O . CYS A 1 101 ? 17.293 -6.536 -14.866 1.00 91.00 101 CYS A O 1
ATOM 822 N N . LYS A 1 102 ? 16.106 -4.985 -15.998 1.00 91.06 102 LYS A N 1
ATOM 823 C CA . LYS A 1 102 ? 16.725 -5.164 -17.316 1.00 91.06 102 LYS A CA 1
ATOM 824 C C . LYS A 1 102 ? 17.059 -3.817 -17.932 1.00 91.06 102 LYS A C 1
ATOM 826 O O . LYS A 1 102 ? 16.412 -2.824 -17.615 1.00 91.06 102 LYS A O 1
ATOM 831 N N . GLU A 1 103 ? 18.040 -3.807 -18.820 1.00 89.94 103 GLU A N 1
ATOM 832 C CA . GLU A 1 103 ? 18.445 -2.604 -19.551 1.00 89.94 103 GLU A CA 1
ATOM 833 C C . GLU A 1 103 ? 17.398 -2.217 -20.596 1.00 89.94 103 GLU A C 1
ATOM 835 O O . GLU A 1 103 ? 17.161 -1.035 -20.828 1.00 89.94 103 GLU A O 1
ATOM 840 N N . LYS A 1 104 ? 16.715 -3.199 -21.202 1.00 86.69 104 LYS A N 1
ATOM 841 C CA . LYS A 1 104 ? 15.692 -2.922 -22.210 1.00 86.69 104 LYS A CA 1
ATOM 842 C C . LYS A 1 104 ? 14.287 -3.204 -21.697 1.00 86.69 104 LYS A C 1
ATOM 844 O O . LYS A 1 104 ? 14.009 -4.185 -21.005 1.00 86.69 104 LYS A O 1
ATOM 849 N N . LYS A 1 105 ? 13.360 -2.331 -22.089 1.00 83.38 105 LYS A N 1
ATOM 850 C CA . LYS A 1 105 ? 11.947 -2.392 -21.696 1.00 83.38 105 LYS A CA 1
ATOM 851 C C . LYS A 1 105 ? 11.236 -3.653 -22.185 1.00 83.38 105 LYS A C 1
ATOM 853 O O . LYS A 1 105 ? 10.332 -4.139 -21.516 1.00 83.38 105 LYS A O 1
ATOM 858 N N . ASP A 1 106 ? 11.597 -4.152 -23.359 1.00 85.69 106 ASP A N 1
ATOM 859 C CA . ASP A 1 106 ? 11.019 -5.351 -23.968 1.00 85.69 106 ASP A CA 1
ATOM 860 C C . ASP A 1 106 ? 11.499 -6.651 -23.304 1.00 85.69 106 ASP A C 1
ATOM 862 O O . ASP A 1 106 ? 10.825 -7.676 -23.402 1.00 85.69 106 ASP A O 1
ATOM 866 N N . GLU A 1 107 ? 12.608 -6.609 -22.561 1.00 86.19 107 GLU A N 1
ATOM 867 C CA . GLU A 1 107 ? 13.108 -7.744 -21.778 1.00 86.19 107 GLU A CA 1
ATOM 868 C C . GLU A 1 107 ? 12.335 -7.965 -20.473 1.00 86.19 107 GLU A C 1
ATOM 870 O O . GLU A 1 107 ? 12.415 -9.041 -19.870 1.00 86.19 107 GLU A O 1
ATOM 875 N N . VAL A 1 108 ? 11.572 -6.967 -20.023 1.00 86.25 108 VAL A N 1
ATOM 876 C CA . VAL A 1 108 ? 10.641 -7.126 -18.911 1.00 86.25 108 VAL A CA 1
ATOM 877 C C . VAL A 1 108 ? 9.218 -7.329 -19.412 1.00 86.25 108 VAL A C 1
ATOM 879 O O . VAL A 1 108 ? 8.731 -6.655 -20.318 1.00 86.25 108 VAL A O 1
ATOM 882 N N . LYS A 1 109 ? 8.494 -8.255 -18.775 1.00 77.44 109 LYS A N 1
ATOM 883 C CA . LYS A 1 109 ? 7.064 -8.436 -19.042 1.00 77.44 109 LYS A CA 1
ATOM 884 C C . LYS A 1 109 ? 6.298 -7.194 -18.589 1.00 77.44 109 LYS A C 1
ATOM 886 O O . LYS A 1 109 ? 6.005 -7.035 -17.408 1.00 77.44 109 LYS A O 1
ATOM 891 N N . ASN A 1 110 ? 5.930 -6.347 -19.541 1.00 73.69 110 ASN A N 1
ATOM 892 C CA . ASN A 1 110 ? 5.101 -5.172 -19.303 1.00 73.69 110 ASN A CA 1
ATOM 893 C C . ASN A 1 110 ? 3.607 -5.542 -19.315 1.00 73.69 110 ASN A C 1
ATOM 895 O O . ASN A 1 110 ? 2.882 -5.233 -20.261 1.00 73.69 110 ASN A O 1
ATOM 899 N N . ILE A 1 111 ? 3.158 -6.265 -18.287 1.00 78.69 111 ILE A N 1
ATOM 900 C CA . ILE A 1 111 ? 1.744 -6.624 -18.119 1.00 78.69 111 ILE A CA 1
ATOM 901 C C . ILE A 1 111 ? 1.077 -5.550 -17.248 1.00 78.69 111 ILE A C 1
ATOM 903 O O . ILE A 1 111 ? 1.518 -5.346 -16.114 1.00 78.69 111 ILE A O 1
ATOM 907 N N . PRO A 1 112 ? 0.019 -4.869 -17.730 1.00 81.06 112 PRO A N 1
ATOM 908 C CA . PRO A 1 112 ? -0.729 -3.924 -16.912 1.00 81.06 112 PRO A CA 1
ATOM 909 C C . PRO A 1 112 ? -1.273 -4.586 -15.643 1.00 81.06 112 PRO A C 1
ATOM 911 O O . PRO A 1 112 ? -1.854 -5.671 -15.695 1.00 81.06 112 PRO A O 1
ATOM 914 N N . VAL A 1 113 ? -1.113 -3.916 -14.502 1.00 84.75 113 VAL A N 1
ATOM 915 C CA . VAL A 1 113 ? -1.660 -4.391 -13.227 1.00 84.75 113 VAL A CA 1
ATOM 916 C C . VAL A 1 113 ? -3.171 -4.179 -13.211 1.00 84.75 113 VAL A C 1
ATOM 918 O O . VAL A 1 113 ? -3.654 -3.047 -13.259 1.00 84.75 113 VAL A O 1
ATOM 921 N N . ASP A 1 114 ? -3.921 -5.272 -13.097 1.00 89.19 114 ASP A N 1
ATOM 922 C CA . ASP A 1 114 ? -5.369 -5.244 -12.911 1.00 89.19 114 ASP A CA 1
ATOM 923 C C . ASP A 1 114 ? -5.721 -5.219 -11.416 1.00 89.19 114 ASP A C 1
ATOM 925 O O . ASP A 1 114 ? -5.960 -6.248 -10.780 1.00 89.19 114 ASP A O 1
ATOM 929 N N . TYR A 1 115 ? -5.761 -4.011 -10.851 1.00 89.38 115 TYR A N 1
ATOM 930 C CA . TYR A 1 115 ? -6.090 -3.779 -9.441 1.00 89.38 115 TYR A CA 1
ATOM 931 C C . TYR A 1 115 ? -7.492 -4.270 -9.044 1.00 89.38 115 TYR A C 1
ATOM 933 O O . TYR A 1 115 ? -7.757 -4.420 -7.853 1.00 89.38 115 TYR A O 1
ATOM 941 N N . SER A 1 116 ? -8.397 -4.515 -10.003 1.00 89.81 116 SER A N 1
ATOM 942 C CA . SER A 1 116 ? -9.754 -5.000 -9.706 1.00 89.81 116 SER A CA 1
ATOM 943 C C . SER A 1 116 ? -9.779 -6.454 -9.224 1.00 89.81 116 SER A C 1
ATOM 945 O O . SER A 1 116 ? -10.732 -6.867 -8.569 1.00 89.81 116 SER A O 1
ATOM 947 N N . LYS A 1 117 ? -8.713 -7.215 -9.500 1.00 92.06 117 LYS A N 1
ATOM 948 C CA . LYS A 1 117 ? -8.571 -8.619 -9.093 1.00 92.06 117 LYS A CA 1
ATOM 949 C C . LYS A 1 117 ? -7.986 -8.799 -7.694 1.00 92.06 117 LYS A C 1
ATOM 951 O O . LYS A 1 117 ? -7.962 -9.918 -7.190 1.00 92.06 117 LYS A O 1
ATOM 956 N N . PHE A 1 118 ? -7.494 -7.729 -7.070 1.00 94.31 118 PHE A N 1
ATOM 957 C CA . PHE A 1 118 ? -6.805 -7.825 -5.785 1.00 94.31 118 PHE A CA 1
ATOM 958 C C . PHE A 1 118 ? -7.776 -8.174 -4.654 1.00 94.31 118 PHE A C 1
ATOM 960 O O . PHE A 1 118 ? -8.841 -7.572 -4.516 1.00 94.31 118 PHE A O 1
ATOM 967 N N . LYS A 1 119 ? -7.371 -9.122 -3.803 1.00 96.31 119 LYS A N 1
ATOM 968 C CA . LYS A 1 119 ? -8.133 -9.537 -2.618 1.00 96.31 119 LYS A CA 1
ATOM 969 C C . LYS A 1 119 ? -7.720 -8.768 -1.367 1.00 96.31 119 LYS A C 1
ATOM 971 O O . LYS A 1 119 ? -6.641 -8.172 -1.315 1.00 96.31 119 LYS A O 1
ATOM 976 N N . ASN A 1 120 ? -8.595 -8.823 -0.361 1.00 96.75 120 ASN A N 1
ATOM 977 C CA . ASN A 1 120 ? -8.429 -8.167 0.938 1.00 96.75 120 ASN A CA 1
ATOM 978 C C . ASN A 1 120 ? -8.195 -6.646 0.817 1.00 96.75 120 ASN A C 1
ATOM 980 O O . ASN A 1 120 ? -7.338 -6.061 1.478 1.00 96.75 120 ASN A O 1
ATOM 984 N N . VAL A 1 121 ? -8.953 -6.017 -0.089 1.00 97.50 121 VAL A N 1
ATOM 985 C CA . VAL A 1 121 ? -8.920 -4.574 -0.337 1.00 97.50 121 VAL A CA 1
ATOM 986 C C . VAL A 1 121 ? -10.090 -3.901 0.375 1.00 97.50 121 VAL A C 1
ATOM 988 O O . VAL A 1 121 ? -11.233 -4.336 0.235 1.00 97.50 121 VAL A O 1
ATOM 991 N N . LYS A 1 122 ? -9.824 -2.815 1.104 1.00 97.50 122 LYS A N 1
ATOM 992 C CA . LYS A 1 122 ? -10.844 -1.955 1.726 1.00 97.50 122 LYS A CA 1
ATOM 993 C C . LYS A 1 122 ? -10.573 -0.483 1.438 1.00 97.50 122 LYS A C 1
ATOM 995 O O . LYS A 1 122 ? -9.521 -0.118 0.921 1.00 97.50 122 LYS A O 1
ATOM 1000 N N . GLY A 1 123 ? -11.529 0.365 1.803 1.00 94.19 123 GLY A N 1
ATOM 1001 C CA . GLY A 1 123 ? -11.511 1.791 1.493 1.00 94.19 123 GLY A CA 1
ATOM 1002 C C . GLY A 1 123 ? -12.118 2.081 0.124 1.00 94.19 123 GLY A C 1
ATOM 1003 O O . GLY A 1 123 ? -12.426 1.174 -0.653 1.00 94.19 123 GLY A O 1
ATOM 1004 N N . LYS A 1 124 ? -12.320 3.365 -0.159 1.00 87.25 124 LYS A N 1
ATOM 1005 C CA . LYS A 1 124 ? -12.954 3.821 -1.393 1.00 87.25 124 LYS A CA 1
ATOM 1006 C C . LYS A 1 124 ? -11.894 4.321 -2.369 1.00 87.25 124 LYS A C 1
ATOM 1008 O O . LYS A 1 124 ? -11.070 5.159 -2.013 1.00 87.25 124 LYS A O 1
ATOM 1013 N N . LYS A 1 125 ? -11.931 3.802 -3.596 1.00 87.12 125 LYS A N 1
ATOM 1014 C CA . LYS A 1 125 ? -11.170 4.350 -4.720 1.00 87.12 125 LYS A CA 1
ATOM 1015 C C . LYS A 1 125 ? -11.851 5.648 -5.164 1.00 87.12 125 LYS A C 1
ATOM 1017 O O . LYS A 1 125 ? -13.037 5.616 -5.490 1.00 87.12 125 LYS A O 1
ATOM 1022 N N . GLU A 1 126 ? -11.119 6.754 -5.145 1.00 74.00 126 GLU A N 1
ATOM 1023 C CA . GLU A 1 126 ? -11.585 8.099 -5.524 1.00 74.00 126 GLU A CA 1
ATOM 1024 C C . GLU A 1 126 ? -10.677 8.706 -6.584 1.00 74.00 126 GLU A C 1
ATOM 1026 O O . GLU A 1 126 ? -9.471 8.377 -6.544 1.00 74.00 126 GLU A O 1
#

Secondary structure (DSSP, 8-state):
-------TT--EEEEE--HHHHHHS-EE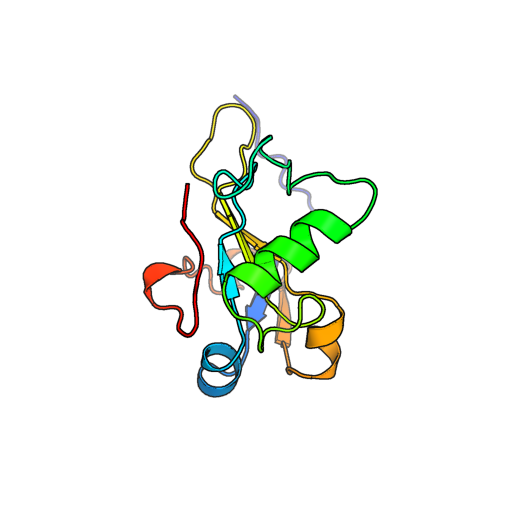E--SEE-SSSS-EE-SS-SSSHHHHHHHHHH-TT--TTT-EEEEE--BTTB---EEEE--HHHHTTS--EEEEESSGGGS--PPP-GGG-SSEES---

pLDDT: mean 87.76, std 12.18, range [35.72, 98.12]

InterPro domains:
  IPR045564 Protein of unknown function DUF5910 [PF19287] (6-124)

Foldseek 3Di:
DPPPPPVLQDKDKDKDFDQVVQLPFAEEEDEQWDPVDPPIHGCPPDPDNVVVQVVSCVQPVPDGPQQYKYWAQDDDPPDRRDIDIDGHPSCPVVTDMDMDIDSDPVVDPPDDDDPVPHHNYTDDHD

Organism: NCBI:txid2898453

Sequence (126 aa):
MYEDIAEEDAWYCVLSVDEASFDKLDKAWIPEFDTSVSPRKRLWMQTTSTNLDNYIKSLDKSWNPDTTIRLAVMPHGKDRSRTQMLIPPGLVDKVKFHAVCKEKKDEVKNIPVDYSKFKNVKGKKE

Radius of gyration: 16.79 Å; chains: 1; bounding box: 37×35×42 Å